Protein AF-A0A7R9MNT9-F1 (afdb_monomer_lite)

Secondary structure (DSSP, 8-state):
--TT---EEEEEEEEETTEEEEEEEE-S--SSTT--SEEEEEEEE-SSS-EEEEEEEEETTEEEP------------SS---SS-S----------

Structure (mmCIF, N/CA/C/O backbone):
data_AF-A0A7R9MNT9-F1
#
_entry.id   AF-A0A7R9MNT9-F1
#
loop_
_atom_site.group_PDB
_atom_site.id
_atom_site.type_symbol
_atom_site.label_atom_id
_atom_site.label_alt_id
_atom_site.label_comp_id
_atom_site.label_asym_id
_atom_site.label_entity_id
_atom_site.label_seq_id
_atom_site.pdbx_PDB_ins_code
_atom_site.Cartn_x
_atom_site.Cartn_y
_atom_site.Cartn_z
_atom_site.occupancy
_atom_site.B_iso_or_equiv
_atom_site.auth_seq_id
_atom_site.auth_comp_id
_atom_site.auth_asym_id
_atom_site.auth_atom_id
_atom_site.pdbx_PDB_model_num
ATOM 1 N N . MET A 1 1 ? -6.551 -14.520 14.728 1.00 53.25 1 MET A N 1
ATOM 2 C CA . MET A 1 1 ? -7.594 -13.643 14.153 1.00 53.25 1 MET A CA 1
ATOM 3 C C . MET A 1 1 ? -8.678 -14.541 13.582 1.00 53.25 1 MET A C 1
ATOM 5 O O . MET A 1 1 ? -8.301 -15.543 12.981 1.00 53.25 1 MET A O 1
ATOM 9 N N . PRO A 1 2 ? -9.976 -14.257 13.780 1.00 53.59 2 PRO A N 1
ATOM 10 C CA . PRO A 1 2 ? -11.022 -14.958 13.042 1.00 53.59 2 PRO A CA 1
ATOM 11 C C . PRO A 1 2 ? -10.754 -14.786 11.544 1.00 53.59 2 PRO A C 1
ATOM 13 O O . PRO A 1 2 ? -10.216 -13.757 11.136 1.00 53.59 2 PRO A O 1
ATOM 16 N N . THR A 1 3 ? -11.144 -15.754 10.723 1.00 61.28 3 THR A N 1
ATOM 17 C CA . THR A 1 3 ? -10.965 -15.742 9.258 1.00 61.28 3 THR A CA 1
ATOM 18 C C . THR A 1 3 ? -11.657 -14.571 8.547 1.00 61.28 3 THR A C 1
ATOM 20 O O . THR A 1 3 ? -11.503 -14.411 7.343 1.00 61.28 3 THR A O 1
ATOM 23 N N . VAL A 1 4 ? -12.395 -13.733 9.283 1.00 70.00 4 VAL A N 1
ATOM 24 C CA . VAL A 1 4 ? -13.214 -12.630 8.774 1.00 70.00 4 VAL A CA 1
ATOM 25 C C . VAL A 1 4 ? -12.920 -11.339 9.546 1.00 70.00 4 VAL A C 1
ATOM 27 O O . VAL A 1 4 ? -13.824 -10.699 10.072 1.00 70.00 4 VAL A O 1
ATOM 30 N N . TYR A 1 5 ? -11.647 -10.960 9.688 1.00 71.94 5 TYR A N 1
ATOM 31 C CA . TYR A 1 5 ? -11.316 -9.607 10.148 1.00 71.94 5 TYR A CA 1
ATOM 32 C C . TYR A 1 5 ? -11.386 -8.643 8.951 1.00 71.94 5 TYR A C 1
ATOM 34 O O . TYR A 1 5 ? -10.509 -8.700 8.091 1.00 71.94 5 TYR A O 1
ATOM 42 N N . PRO A 1 6 ? -12.395 -7.756 8.865 1.00 77.88 6 PRO A N 1
ATOM 43 C CA . PRO A 1 6 ? -12.692 -7.014 7.637 1.00 77.88 6 PRO A CA 1
ATOM 44 C C . PRO A 1 6 ? -11.706 -5.872 7.344 1.00 77.88 6 PRO A C 1
ATOM 46 O O . PRO A 1 6 ? -11.765 -5.290 6.267 1.00 77.88 6 PRO A O 1
ATOM 49 N N . GLY A 1 7 ? -10.809 -5.535 8.284 1.00 89.69 7 GLY A N 1
ATOM 50 C CA . GLY A 1 7 ? -9.698 -4.607 8.059 1.00 89.69 7 GLY A CA 1
ATOM 51 C C . GLY A 1 7 ? -10.106 -3.297 7.373 1.00 89.69 7 GLY A C 1
ATOM 52 O O . GLY A 1 7 ? -10.960 -2.559 7.877 1.00 89.69 7 GLY A O 1
ATOM 53 N N . TYR A 1 8 ? -9.466 -3.015 6.237 1.00 92.31 8 TYR A N 1
ATOM 54 C CA . TYR A 1 8 ? -9.818 -1.926 5.328 1.00 92.31 8 TYR A CA 1
ATOM 55 C C . TYR A 1 8 ? -10.413 -2.484 4.037 1.00 92.31 8 TYR A C 1
ATOM 57 O O . TYR A 1 8 ? -9.975 -3.518 3.542 1.00 92.31 8 TYR A O 1
ATOM 65 N N . LYS A 1 9 ? -11.354 -1.739 3.460 1.00 92.75 9 LYS A N 1
ATOM 66 C CA . LYS A 1 9 ? -11.977 -2.025 2.171 1.00 92.75 9 LYS A CA 1
ATOM 67 C C . LYS A 1 9 ? -11.540 -1.008 1.127 1.00 92.75 9 LYS A C 1
ATOM 69 O O . LYS A 1 9 ? -11.428 0.178 1.431 1.00 92.75 9 LYS A O 1
ATOM 74 N N . VAL A 1 10 ? -11.365 -1.448 -0.115 1.00 93.38 10 VAL A N 1
ATOM 75 C CA . VAL A 1 10 ? -11.123 -0.549 -1.248 1.00 93.38 10 VAL A CA 1
ATOM 76 C C . VAL A 1 10 ? -12.379 0.278 -1.544 1.00 93.38 10 VAL A C 1
ATOM 78 O O . VAL A 1 10 ? -13.464 -0.267 -1.747 1.00 93.38 10 VAL A O 1
ATOM 81 N N . LYS A 1 11 ? -12.232 1.604 -1.564 1.00 92.94 11 LYS A N 1
ATOM 82 C CA . LYS A 1 11 ? -13.277 2.587 -1.904 1.00 92.94 11 LYS A CA 1
ATOM 83 C C . LYS A 1 11 ? -13.131 3.181 -3.287 1.00 92.94 11 LYS A C 1
ATOM 85 O O . LYS A 1 11 ? -14.122 3.573 -3.890 1.00 92.94 11 LYS A O 1
ATOM 90 N N . GLY A 1 12 ? -11.900 3.290 -3.760 1.00 92.25 12 GLY A N 1
ATOM 91 C CA . GLY A 1 12 ? -11.598 3.893 -5.042 1.00 92.25 12 GLY A CA 1
ATOM 92 C C . GLY A 1 12 ? -10.244 3.429 -5.530 1.00 92.25 12 GLY A C 1
ATOM 93 O O . GLY A 1 12 ? -9.353 3.147 -4.730 1.00 92.25 12 GLY A O 1
ATOM 94 N N . ILE A 1 13 ? -10.122 3.346 -6.847 1.00 93.69 13 ILE A N 1
ATOM 95 C CA . ILE A 1 13 ? -8.893 2.980 -7.531 1.00 93.69 13 ILE A CA 1
ATOM 96 C C . ILE A 1 13 ? -8.682 4.005 -8.638 1.00 93.69 13 ILE A C 1
ATOM 98 O O . ILE A 1 13 ? -9.579 4.227 -9.450 1.00 93.69 13 ILE A O 1
ATOM 102 N N . ILE A 1 14 ? -7.507 4.621 -8.674 1.00 92.75 14 ILE A N 1
ATOM 103 C CA . ILE A 1 14 ? -7.097 5.552 -9.723 1.00 92.75 14 ILE A CA 1
ATOM 104 C C . ILE A 1 14 ? -5.815 4.992 -10.340 1.00 92.7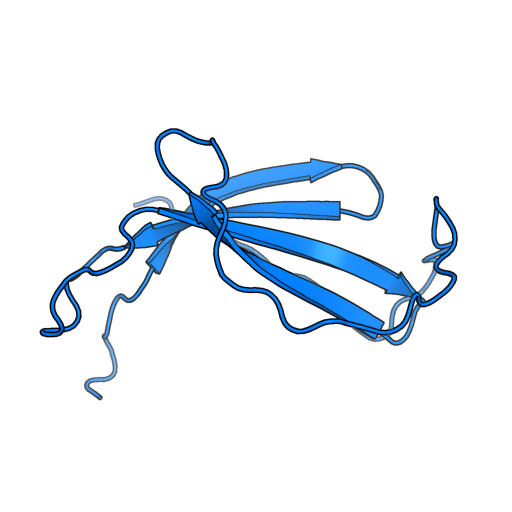5 14 ILE A C 1
ATOM 106 O O . ILE A 1 14 ? -4.833 4.757 -9.642 1.00 92.75 14 ILE A O 1
ATOM 110 N N . ARG A 1 15 ? -5.827 4.755 -11.652 1.00 88.88 15 ARG A N 1
ATOM 111 C CA . ARG A 1 15 ? -4.669 4.275 -12.423 1.00 88.88 15 ARG A CA 1
ATOM 112 C C . ARG A 1 15 ? -4.051 5.453 -13.175 1.00 88.88 15 ARG A C 1
ATOM 114 O O . ARG A 1 15 ? -4.756 6.101 -13.943 1.00 88.88 15 ARG A O 1
ATOM 121 N N . GLN A 1 16 ? -2.768 5.736 -12.955 1.00 83.00 16 GLN A N 1
ATOM 122 C CA . GLN A 1 16 ? -2.030 6.817 -13.616 1.00 83.00 16 GLN A CA 1
ATOM 123 C C . GLN A 1 16 ? -0.616 6.357 -13.974 1.00 83.00 16 GLN A C 1
ATOM 125 O O . GLN A 1 16 ? 0.259 6.328 -13.117 1.00 83.00 16 GLN A O 1
ATOM 130 N N . TYR A 1 17 ? -0.367 6.044 -15.247 1.00 81.12 17 TYR A N 1
ATOM 131 C CA . TYR A 1 17 ? 0.955 5.619 -15.732 1.00 81.12 17 TYR A CA 1
ATOM 132 C C . TYR A 1 17 ? 1.563 4.491 -14.871 1.00 81.12 17 TYR A C 1
ATOM 134 O O . TYR A 1 17 ? 0.976 3.416 -14.772 1.00 81.12 17 TYR A O 1
ATOM 142 N N . ALA A 1 18 ? 2.711 4.752 -14.235 1.00 82.19 18 ALA A N 1
ATOM 143 C CA . ALA A 1 18 ? 3.425 3.840 -13.344 1.00 82.19 18 ALA A CA 1
ATOM 144 C C . ALA A 1 18 ? 2.853 3.783 -11.909 1.00 82.19 18 ALA A C 1
ATOM 146 O O . ALA A 1 18 ? 3.408 3.102 -11.048 1.00 82.19 18 ALA A O 1
ATOM 147 N N . HIS A 1 19 ? 1.762 4.502 -11.639 1.00 87.12 19 HIS A N 1
ATOM 148 C CA . HI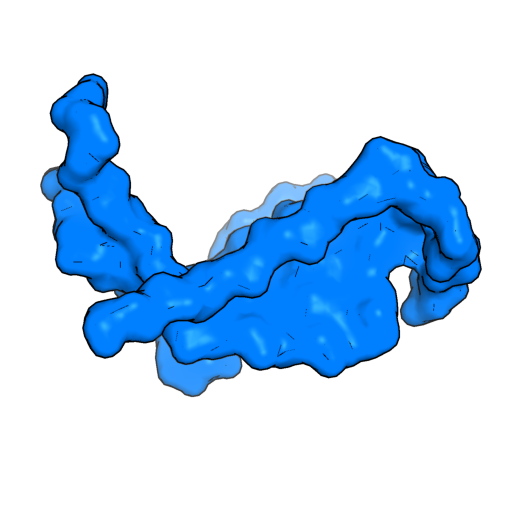S A 1 19 ? 1.149 4.632 -10.323 1.00 87.12 19 HIS A CA 1
ATOM 149 C C . HIS A 1 19 ? -0.260 4.032 -10.305 1.00 87.12 19 HIS A C 1
ATOM 151 O O . HIS A 1 19 ? -1.094 4.267 -11.186 1.00 87.12 19 HIS A O 1
ATOM 157 N N . LEU A 1 20 ? -0.552 3.296 -9.241 1.00 91.75 20 LEU A N 1
ATOM 158 C CA . LEU A 1 20 ? -1.896 2.892 -8.860 1.00 91.75 20 LEU A CA 1
ATOM 159 C C . LEU A 1 20 ? -2.187 3.468 -7.479 1.00 91.75 20 LEU A C 1
ATOM 161 O O . LEU A 1 20 ? -1.508 3.156 -6.507 1.00 91.75 20 LEU A O 1
ATOM 165 N N . ILE A 1 21 ? -3.217 4.294 -7.397 1.00 93.38 21 ILE A N 1
ATOM 166 C CA . ILE A 1 21 ? -3.685 4.885 -6.151 1.00 93.38 21 ILE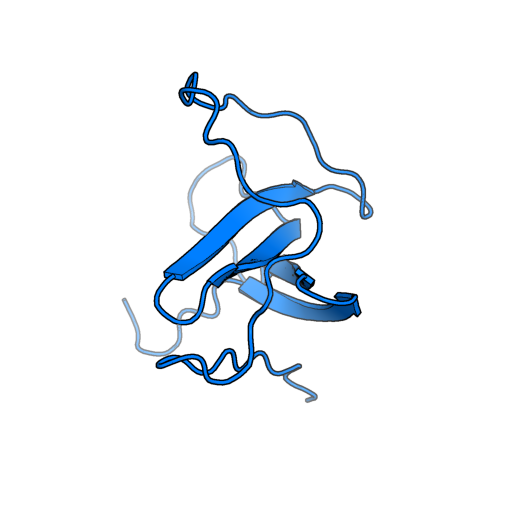 A CA 1
ATOM 167 C C . ILE A 1 21 ? -4.925 4.121 -5.706 1.00 93.38 21 ILE A C 1
ATOM 169 O O . ILE A 1 21 ? -5.884 3.976 -6.467 1.00 93.38 21 ILE A O 1
ATOM 173 N N . VAL A 1 22 ? -4.918 3.650 -4.466 1.00 94.94 22 VAL A N 1
ATOM 174 C CA . VAL A 1 22 ? -6.005 2.893 -3.852 1.00 94.94 22 VAL A CA 1
ATOM 175 C C . VAL A 1 22 ? -6.448 3.611 -2.582 1.00 94.94 22 VAL A C 1
ATOM 177 O O . VAL A 1 22 ? -5.689 3.756 -1.628 1.00 94.94 22 VAL A O 1
ATOM 180 N N . ASN A 1 23 ? -7.706 4.040 -2.557 1.00 94.25 23 ASN A N 1
ATOM 181 C CA . ASN A 1 23 ? -8.316 4.623 -1.368 1.00 94.25 23 ASN A CA 1
ATOM 182 C C . ASN A 1 23 ? -8.916 3.502 -0.522 1.00 94.25 23 ASN A C 1
ATOM 184 O O . ASN A 1 23 ? -9.779 2.759 -0.995 1.00 94.25 23 ASN A O 1
ATOM 188 N N . LEU A 1 24 ? -8.470 3.390 0.724 1.00 94.50 24 LEU A N 1
ATOM 189 C CA . LEU A 1 24 ? -8.855 2.347 1.666 1.00 94.50 24 LEU A CA 1
ATOM 190 C C . LEU A 1 24 ? -9.691 2.948 2.803 1.00 94.50 24 LEU A C 1
ATOM 192 O O . LEU A 1 24 ? -9.291 3.942 3.401 1.00 94.50 24 LEU A O 1
ATOM 196 N N . GLU A 1 25 ? -10.826 2.337 3.141 1.00 93.88 25 GLU A N 1
ATOM 197 C CA . GLU A 1 25 ? -11.671 2.741 4.273 1.00 93.88 25 GLU A CA 1
ATOM 198 C C . GLU A 1 25 ? -11.768 1.627 5.309 1.00 93.88 25 GLU A C 1
ATOM 200 O O . GLU A 1 25 ? -12.120 0.482 5.005 1.00 93.88 25 GLU A O 1
ATOM 205 N N . ARG A 1 26 ? -11.511 1.982 6.563 1.00 92.94 26 ARG A N 1
ATOM 206 C CA . ARG A 1 26 ? -11.602 1.072 7.694 1.00 92.94 26 ARG A CA 1
ATOM 207 C C . ARG A 1 26 ? -13.039 0.595 7.907 1.00 92.94 26 ARG A C 1
ATOM 209 O O . ARG A 1 26 ? -13.934 1.407 8.104 1.00 92.94 26 ARG A O 1
ATOM 216 N N . GLN A 1 27 ? -13.249 -0.720 7.931 1.00 92.50 27 GLN A N 1
ATOM 217 C CA . GLN A 1 27 ? -14.587 -1.305 8.100 1.00 92.50 27 GLN A CA 1
ATOM 218 C C . GLN A 1 27 ? -14.950 -1.566 9.562 1.00 92.50 27 GLN A C 1
ATOM 220 O O . GLN A 1 27 ? -16.108 -1.464 9.957 1.00 92.50 27 GLN A O 1
ATOM 225 N N . THR A 1 28 ? -13.970 -1.931 10.386 1.00 89.56 28 THR A N 1
ATOM 226 C CA . THR A 1 28 ? -14.195 -2.240 11.804 1.00 89.56 28 THR A CA 1
ATOM 227 C C . THR A 1 28 ? -13.041 -1.703 12.642 1.00 89.56 28 THR A C 1
ATOM 229 O O . THR A 1 28 ? -11.888 -1.934 12.258 1.00 89.56 28 THR A O 1
ATOM 232 N N . PRO A 1 29 ? -13.317 -1.003 13.762 1.00 89.19 29 PRO A N 1
ATOM 233 C CA . PRO A 1 29 ? -12.284 -0.540 14.683 1.00 89.19 29 PRO A CA 1
ATOM 234 C C . PRO A 1 29 ? -11.395 -1.679 15.200 1.00 89.19 29 PRO A C 1
ATOM 236 O O . PRO A 1 29 ? -11.834 -2.819 15.314 1.00 89.19 29 PRO A O 1
ATOM 239 N N . SER A 1 30 ? -10.132 -1.382 15.504 1.00 88.62 30 SER A N 1
ATOM 240 C CA . SER A 1 30 ? -9.118 -2.382 15.893 1.00 88.62 30 SER A CA 1
ATOM 241 C C . SER A 1 30 ? -9.199 -2.736 17.371 1.00 88.62 30 SER A C 1
ATOM 243 O O . SER A 1 30 ? -8.598 -3.717 17.797 1.00 88.62 30 SER A O 1
ATOM 245 N N . GLY A 1 31 ? -9.891 -1.907 18.154 1.00 88.44 31 GLY A N 1
ATOM 246 C CA . GLY A 1 31 ? -9.791 -1.896 19.610 1.00 88.44 31 GLY A CA 1
ATOM 247 C C . GLY A 1 31 ? -8.645 -1.026 20.138 1.00 88.44 31 GLY A C 1
ATOM 248 O O . GLY A 1 31 ? -8.577 -0.816 21.346 1.00 88.44 31 GLY A O 1
ATOM 249 N N . PHE A 1 32 ? -7.788 -0.467 19.273 1.00 90.12 32 PHE A N 1
ATOM 250 C CA . PHE A 1 32 ? -6.811 0.554 19.655 1.00 90.12 32 PHE A CA 1
ATOM 251 C C . PHE A 1 32 ? -7.387 1.970 19.489 1.00 90.12 32 PHE A C 1
ATOM 253 O O . PHE A 1 32 ? -8.199 2.212 18.589 1.00 90.12 32 PHE A O 1
ATOM 260 N N . PRO A 1 33 ? -6.983 2.929 20.344 1.00 92.50 33 PRO A N 1
ATOM 261 C CA . PRO A 1 33 ? -7.369 4.322 20.170 1.00 92.50 33 PRO A CA 1
ATOM 262 C C . PRO A 1 33 ? -6.752 4.900 18.890 1.00 92.50 33 PRO A C 1
ATOM 264 O O . PRO A 1 33 ? -5.647 4.531 18.497 1.00 92.50 33 PRO A O 1
ATOM 267 N N . ASN A 1 34 ? -7.441 5.874 18.291 1.00 91.25 34 ASN A N 1
ATOM 268 C CA . ASN A 1 34 ? -6.960 6.654 17.142 1.00 91.25 34 ASN A CA 1
ATOM 269 C C . ASN A 1 34 ? -6.713 5.837 15.862 1.00 91.25 34 ASN A C 1
ATOM 271 O O . ASN A 1 34 ? -5.733 6.059 15.150 1.00 91.25 34 ASN A O 1
ATOM 275 N N . ASP A 1 35 ? -7.625 4.916 15.546 1.00 91.62 35 ASP A N 1
ATOM 276 C CA . ASP A 1 35 ? -7.654 4.267 14.237 1.00 91.62 35 ASP A CA 1
ATOM 277 C C . ASP A 1 35 ? -7.723 5.299 13.099 1.00 91.62 35 ASP A C 1
ATOM 279 O O . ASP A 1 35 ? -8.559 6.209 13.103 1.00 91.62 35 ASP A O 1
ATOM 283 N N . ILE A 1 36 ? -6.890 5.100 12.079 1.00 93.88 36 ILE A N 1
ATOM 284 C CA . ILE A 1 36 ? -6.969 5.850 10.826 1.00 93.88 36 ILE A CA 1
ATOM 285 C C . ILE A 1 36 ? -8.178 5.322 10.049 1.00 93.88 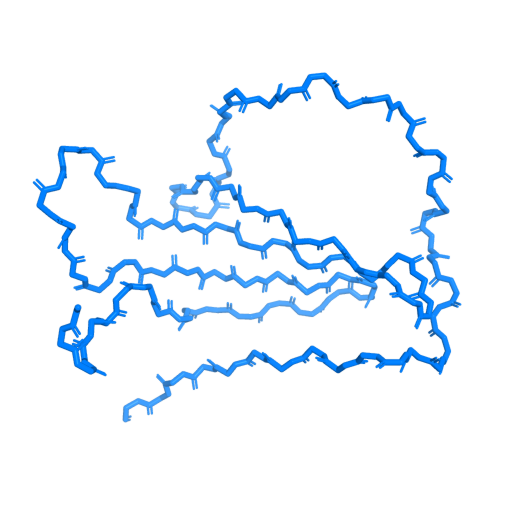36 ILE A C 1
ATOM 287 O O . ILE A 1 36 ? -8.272 4.132 9.751 1.00 93.88 36 ILE A O 1
ATOM 291 N N . LYS A 1 37 ? -9.141 6.194 9.746 1.00 93.50 37 LYS A N 1
ATOM 292 C CA . LYS A 1 37 ? -10.372 5.787 9.048 1.00 93.50 37 LYS A CA 1
ATOM 293 C C . LYS A 1 37 ? -10.161 5.617 7.551 1.00 93.50 37 LYS A C 1
ATOM 295 O O . LYS A 1 37 ? -10.705 4.675 6.978 1.00 93.50 37 LYS A O 1
ATOM 300 N N . SER A 1 38 ? -9.366 6.495 6.950 1.00 95.25 38 SER A N 1
ATOM 301 C CA . SER A 1 38 ? -9.089 6.482 5.520 1.00 95.25 38 SER A CA 1
ATOM 302 C C . SER A 1 38 ? -7.585 6.445 5.280 1.00 95.25 38 SER A C 1
ATOM 304 O O . SER A 1 38 ? -6.825 7.217 5.856 1.00 95.25 38 SER A O 1
ATOM 306 N N . VAL A 1 39 ? -7.149 5.510 4.447 1.00 95.81 39 VAL A N 1
ATOM 307 C CA . VAL A 1 39 ? -5.742 5.317 4.099 1.00 95.81 39 VAL A CA 1
ATOM 308 C C . VAL A 1 39 ? -5.593 5.505 2.599 1.00 95.81 39 VAL A C 1
ATOM 310 O O . VAL A 1 39 ? -6.372 4.974 1.809 1.00 95.81 39 VAL A O 1
ATOM 313 N N . TYR A 1 40 ? -4.585 6.274 2.223 1.00 95.88 40 TYR A N 1
ATOM 314 C CA . TYR A 1 40 ? -4.143 6.432 0.851 1.00 95.88 40 TYR A CA 1
ATOM 315 C C . TYR A 1 40 ? -3.017 5.432 0.602 1.00 95.88 40 TYR A C 1
ATOM 317 O O . TYR A 1 40 ? -1.989 5.483 1.275 1.00 95.88 40 TYR A O 1
ATOM 325 N N . LEU A 1 41 ? -3.220 4.499 -0.322 1.00 95.62 41 LEU A N 1
ATOM 326 C CA . LEU A 1 41 ? -2.185 3.580 -0.776 1.00 95.62 41 LEU A CA 1
ATOM 327 C C . LEU A 1 41 ? -1.729 4.008 -2.168 1.00 95.62 41 LEU A C 1
ATOM 329 O O . LEU A 1 41 ? -2.498 3.944 -3.121 1.00 95.62 41 LEU A O 1
ATOM 333 N N . GLU A 1 42 ? -0.468 4.397 -2.286 1.00 93.81 42 GLU A N 1
ATOM 334 C CA . GLU A 1 42 ? 0.202 4.538 -3.571 1.00 93.81 42 GLU A CA 1
ATOM 335 C C . GLU A 1 42 ? 1.038 3.296 -3.858 1.00 93.81 42 GLU A C 1
ATOM 337 O O . GLU A 1 42 ? 1.899 2.903 -3.070 1.00 93.81 42 GLU A O 1
ATOM 342 N N . ILE A 1 43 ? 0.797 2.698 -5.016 1.00 93.81 43 ILE A N 1
ATOM 343 C CA . ILE A 1 43 ? 1.610 1.631 -5.578 1.00 93.81 43 ILE A CA 1
ATOM 344 C C . ILE A 1 43 ? 2.376 2.219 -6.758 1.00 93.81 43 ILE A C 1
ATOM 346 O O . ILE A 1 43 ? 1.769 2.580 -7.764 1.00 93.81 43 ILE A O 1
ATOM 350 N N . THR A 1 44 ? 3.695 2.317 -6.635 1.00 91.00 44 T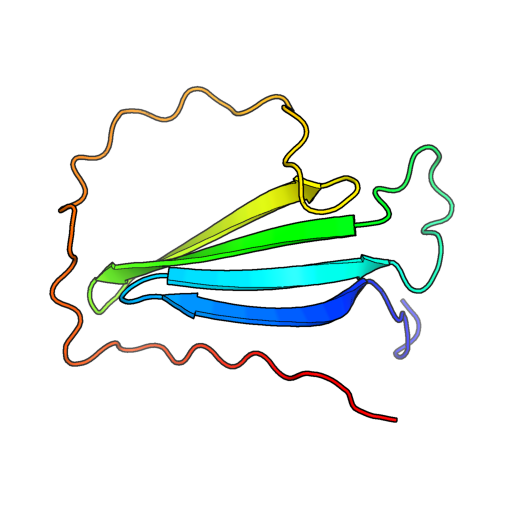HR A N 1
ATOM 351 C CA . THR A 1 44 ? 4.584 2.793 -7.700 1.00 91.00 44 THR A CA 1
ATOM 352 C C . THR A 1 44 ? 5.341 1.610 -8.285 1.00 91.00 44 THR A C 1
ATOM 354 O O . THR A 1 44 ? 6.059 0.913 -7.569 1.00 91.00 44 THR A O 1
ATOM 357 N N . LEU A 1 45 ? 5.193 1.389 -9.583 1.00 90.00 45 LEU A N 1
ATOM 358 C CA . LEU A 1 45 ? 5.965 0.415 -10.349 1.00 90.00 45 LEU A CA 1
ATOM 359 C C . LEU A 1 45 ? 7.370 1.001 -10.539 1.00 90.00 45 LEU A C 1
ATOM 361 O O . LEU A 1 45 ? 7.479 2.044 -11.168 1.00 90.00 45 LEU A O 1
ATOM 365 N N . LEU A 1 46 ? 8.419 0.409 -9.959 1.00 87.81 46 LEU A N 1
ATOM 366 C CA . LEU A 1 46 ? 9.775 0.987 -10.005 1.00 87.81 46 LEU A CA 1
ATOM 367 C C . LEU A 1 46 ? 10.600 0.426 -11.164 1.00 87.81 46 LEU A C 1
ATOM 369 O O . LEU A 1 46 ? 11.307 1.164 -11.842 1.00 87.81 46 LEU A O 1
ATOM 373 N N . ASP A 1 47 ? 10.508 -0.880 -11.388 1.00 88.19 47 ASP A N 1
ATOM 374 C CA . ASP A 1 47 ? 11.109 -1.594 -12.512 1.00 88.19 47 ASP A CA 1
ATOM 375 C C . ASP A 1 47 ? 10.374 -2.934 -12.717 1.00 88.19 47 ASP A C 1
ATOM 377 O O . ASP A 1 47 ? 9.310 -3.175 -12.138 1.00 88.19 47 ASP A O 1
ATOM 381 N N . ASN A 1 48 ? 10.922 -3.816 -13.556 1.00 90.81 48 ASN A N 1
ATOM 382 C CA . ASN A 1 48 ? 10.338 -5.132 -13.817 1.00 90.81 48 ASN A CA 1
ATOM 383 C C . ASN A 1 48 ? 10.423 -6.097 -12.615 1.00 90.81 48 ASN A C 1
ATOM 385 O O . ASN A 1 48 ? 9.808 -7.156 -12.649 1.00 90.81 48 ASN A O 1
ATOM 389 N N . LEU A 1 49 ? 11.189 -5.780 -11.571 1.00 91.88 49 LEU A N 1
ATOM 390 C CA . LEU A 1 49 ? 11.458 -6.657 -10.426 1.00 91.88 49 LEU A CA 1
ATOM 391 C C . LEU A 1 49 ? 10.895 -6.114 -9.112 1.00 91.88 49 LEU A C 1
ATOM 393 O O . LEU A 1 49 ? 10.692 -6.875 -8.166 1.00 91.88 49 LEU A O 1
ATOM 397 N N . SER A 1 50 ? 10.650 -4.811 -9.041 1.00 89.69 50 SER A N 1
ATOM 398 C CA . SER A 1 50 ? 10.316 -4.115 -7.815 1.00 89.69 50 SER A CA 1
ATOM 399 C C . SER A 1 50 ? 9.179 -3.115 -8.000 1.00 89.69 50 SER A C 1
ATOM 401 O O . SER A 1 50 ? 9.003 -2.459 -9.030 1.00 89.69 50 SER A O 1
ATOM 403 N N . LEU A 1 51 ? 8.398 -2.999 -6.933 1.00 92.12 51 LEU A N 1
ATOM 404 C CA . LEU A 1 51 ? 7.369 -1.992 -6.757 1.00 92.12 51 LEU A CA 1
ATOM 405 C C . LEU A 1 51 ? 7.474 -1.425 -5.344 1.00 92.12 51 LEU A C 1
ATOM 407 O O . LEU A 1 51 ? 7.985 -2.076 -4.428 1.00 92.12 51 LEU A O 1
ATOM 411 N N . ARG A 1 52 ? 6.963 -0.215 -5.158 1.00 90.69 52 ARG A N 1
ATOM 412 C CA . ARG A 1 52 ? 6.849 0.439 -3.859 1.00 90.69 52 ARG A CA 1
ATOM 413 C C . ARG A 1 52 ? 5.388 0.519 -3.465 1.00 90.69 52 ARG A C 1
ATOM 415 O O . ARG A 1 52 ? 4.574 1.004 -4.240 1.00 90.69 52 ARG A O 1
ATOM 422 N N . LEU A 1 53 ? 5.087 0.113 -2.236 1.00 94.62 53 LEU A N 1
ATOM 423 C CA . LEU A 1 53 ? 3.814 0.394 -1.582 1.00 94.62 53 LEU A CA 1
ATOM 424 C C . LEU A 1 53 ? 4.047 1.478 -0.536 1.00 94.62 53 LEU A C 1
ATOM 426 O O . LEU A 1 53 ? 4.846 1.288 0.382 1.00 94.62 53 LEU A O 1
ATOM 430 N N . TRP A 1 54 ? 3.360 2.605 -0.668 1.00 93.94 54 TRP A N 1
ATOM 431 C CA . TRP A 1 54 ? 3.384 3.685 0.309 1.00 93.94 54 TRP A CA 1
ATOM 432 C C . TRP A 1 54 ? 1.984 3.897 0.873 1.00 93.94 54 TRP A C 1
ATOM 434 O O . TRP A 1 54 ? 1.039 4.184 0.142 1.00 93.94 54 TRP A O 1
ATOM 444 N N . PHE A 1 55 ? 1.857 3.719 2.186 1.00 95.88 55 PHE A N 1
ATOM 445 C CA . PHE A 1 55 ? 0.609 3.894 2.917 1.00 95.88 55 PHE A CA 1
ATOM 446 C C . PHE A 1 55 ? 0.673 5.210 3.679 1.00 95.88 55 PHE A C 1
ATOM 448 O O . PHE A 1 55 ? 1.551 5.402 4.521 1.00 95.88 55 PHE A O 1
ATOM 455 N N . ALA A 1 56 ? -0.287 6.083 3.420 1.00 96.06 56 ALA A N 1
ATOM 456 C CA . ALA A 1 56 ? -0.406 7.371 4.069 1.00 96.06 56 ALA A CA 1
ATOM 457 C C . ALA A 1 56 ? -1.764 7.512 4.757 1.00 96.06 56 ALA A C 1
ATOM 459 O O . ALA A 1 56 ? -2.790 6.996 4.310 1.00 96.06 56 ALA A O 1
ATOM 460 N N . ASP A 1 57 ? -1.760 8.235 5.869 1.00 96.19 57 ASP A N 1
ATOM 461 C CA . ASP A 1 57 ? -2.979 8.672 6.535 1.00 96.19 57 ASP A CA 1
ATOM 462 C C . ASP A 1 57 ? -3.677 9.698 5.648 1.00 96.19 57 ASP A C 1
ATOM 464 O O . ASP A 1 57 ? -3.045 10.649 5.183 1.00 96.19 57 ASP A O 1
ATOM 468 N N . SER A 1 58 ? -4.964 9.491 5.386 1.00 93.75 58 SER A N 1
ATOM 469 C CA . SER A 1 58 ? -5.752 10.421 4.599 1.00 93.75 58 SER A CA 1
ATOM 470 C C . SER A 1 58 ? -7.031 10.802 5.323 1.00 93.75 58 SER A C 1
ATOM 472 O O . SER A 1 58 ? -7.730 9.967 5.886 1.00 93.75 58 SER A O 1
ATOM 474 N N . THR A 1 59 ? -7.386 12.079 5.239 1.00 88.88 59 THR A N 1
ATOM 475 C CA . THR A 1 59 ? -8.712 12.567 5.616 1.00 88.88 59 THR A CA 1
ATOM 476 C C . THR A 1 59 ? -9.270 13.349 4.439 1.00 88.88 59 THR A C 1
ATOM 478 O O . THR A 1 59 ? -8.611 14.251 3.931 1.00 88.88 59 THR A O 1
ATOM 481 N N . ASN A 1 60 ? -10.485 13.016 3.994 1.00 80.25 60 ASN A N 1
ATOM 482 C CA . ASN A 1 60 ? -11.155 13.687 2.870 1.00 80.25 60 ASN A CA 1
ATOM 483 C C . ASN A 1 60 ? -10.310 13.752 1.579 1.00 80.25 60 ASN A C 1
ATOM 485 O O . ASN A 1 60 ? -10.315 14.769 0.894 1.00 80.25 60 ASN A O 1
ATOM 489 N N . ASN A 1 61 ? -9.589 12.676 1.248 1.00 74.06 61 ASN A N 1
ATOM 490 C CA . ASN A 1 61 ? -8.673 12.591 0.097 1.00 74.06 61 ASN A CA 1
ATOM 491 C C . ASN A 1 61 ? -7.459 13.540 0.158 1.00 74.06 61 ASN A C 1
ATOM 493 O O . ASN A 1 61 ? -6.770 13.718 -0.843 1.00 74.06 61 ASN A O 1
ATOM 497 N N . THR A 1 62 ? -7.157 14.108 1.327 1.00 87.31 62 THR A N 1
ATOM 498 C CA . THR A 1 62 ? -5.923 14.859 1.589 1.00 87.31 62 THR A CA 1
ATOM 499 C C . THR A 1 62 ? -4.998 14.004 2.444 1.00 87.31 62 THR A C 1
ATOM 501 O O . THR A 1 62 ? -5.455 13.384 3.405 1.00 87.31 62 THR A O 1
ATOM 504 N N . ILE A 1 63 ? -3.711 13.939 2.097 1.00 92.19 63 ILE A N 1
ATOM 505 C CA . ILE A 1 63 ? -2.704 13.208 2.875 1.00 92.19 63 ILE A CA 1
ATOM 506 C C . ILE A 1 63 ? -2.333 14.019 4.121 1.00 92.19 63 ILE A C 1
ATOM 508 O O . ILE A 1 63 ? -1.903 15.170 4.025 1.00 92.19 63 ILE A O 1
ATOM 512 N N . ASN A 1 64 ? -2.469 13.403 5.292 1.00 93.69 64 ASN A N 1
ATOM 513 C CA . ASN A 1 64 ? -2.018 13.959 6.559 1.00 93.69 64 ASN A CA 1
ATOM 514 C C . ASN A 1 64 ? -0.558 13.565 6.790 1.00 93.69 64 ASN A C 1
ATOM 516 O O . ASN A 1 64 ? -0.211 12.382 6.792 1.00 93.69 64 ASN A O 1
ATOM 520 N N . LYS A 1 65 ? 0.309 14.554 7.028 1.00 93.38 65 LYS A N 1
ATOM 521 C CA . LYS A 1 65 ? 1.735 14.304 7.259 1.00 93.38 65 LYS A CA 1
ATOM 522 C C . LYS A 1 65 ? 1.937 13.479 8.532 1.00 93.38 65 LYS A C 1
ATOM 524 O O . LYS A 1 65 ? 1.563 13.908 9.623 1.00 93.38 65 LYS A O 1
ATOM 529 N N . ARG A 1 66 ? 2.592 12.326 8.397 1.00 94.00 66 ARG A N 1
ATOM 530 C CA . ARG A 1 66 ? 3.088 11.515 9.517 1.00 94.00 66 ARG A CA 1
ATOM 531 C C . ARG A 1 66 ? 4.610 11.496 9.504 1.00 94.00 66 ARG A C 1
ATOM 533 O O . ARG A 1 66 ? 5.241 12.028 8.595 1.00 94.00 66 ARG A O 1
ATOM 540 N N . TYR A 1 67 ? 5.201 10.953 10.562 1.00 95.31 67 TYR A N 1
ATOM 541 C CA . TYR A 1 67 ? 6.638 10.731 10.574 1.00 95.31 67 TYR A CA 1
ATOM 542 C C . TYR A 1 67 ? 7.009 9.741 9.467 1.00 95.31 67 TYR A C 1
ATOM 544 O O . TYR A 1 67 ? 6.451 8.647 9.404 1.00 95.31 67 TYR A O 1
ATOM 552 N N . GLU A 1 68 ? 7.975 10.130 8.646 1.00 90.94 68 GLU A N 1
ATOM 553 C CA . GLU A 1 68 ? 8.621 9.272 7.665 1.00 90.94 68 GLU A CA 1
ATOM 554 C C . GLU A 1 68 ? 10.106 9.198 8.027 1.00 90.94 68 GLU A C 1
ATOM 556 O O . GLU A 1 68 ? 10.711 10.239 8.318 1.00 90.94 68 GLU A O 1
ATOM 561 N N . PRO A 1 69 ? 10.703 7.995 8.064 1.00 89.94 69 PRO A N 1
ATOM 562 C CA . PRO A 1 69 ? 12.132 7.881 8.293 1.00 89.94 69 PRO A CA 1
ATOM 563 C C . PRO A 1 69 ? 12.883 8.608 7.169 1.00 89.94 69 PRO A C 1
ATOM 565 O O . PRO A 1 69 ? 12.422 8.602 6.028 1.00 89.94 69 PRO A O 1
ATOM 568 N N . PRO A 1 70 ? 14.043 9.221 7.449 1.00 88.44 70 PRO A N 1
ATOM 569 C CA . PRO A 1 70 ? 14.872 9.782 6.394 1.00 88.44 70 PRO A CA 1
ATOM 570 C C . PRO A 1 70 ? 15.359 8.638 5.499 1.00 88.44 70 PRO A C 1
ATOM 572 O O . PRO A 1 70 ? 16.196 7.831 5.902 1.00 88.44 70 PRO A O 1
ATOM 575 N N . ILE A 1 71 ? 14.807 8.549 4.292 1.00 78.56 71 ILE A N 1
ATOM 576 C CA . ILE A 1 71 ? 15.239 7.582 3.284 1.00 78.56 71 ILE A CA 1
ATOM 577 C C . ILE A 1 71 ? 16.328 8.261 2.444 1.00 78.56 71 ILE A C 1
ATOM 579 O O . ILE A 1 71 ? 16.137 9.408 2.027 1.00 78.56 71 ILE A O 1
ATOM 583 N N . PRO A 1 72 ? 17.475 7.604 2.193 1.00 77.69 72 PRO A N 1
ATOM 584 C CA . PRO A 1 72 ? 18.447 8.122 1.239 1.00 77.69 72 PRO A CA 1
ATOM 585 C C . PRO A 1 72 ? 17.774 8.328 -0.122 1.00 77.69 72 PRO A C 1
ATOM 587 O O . PRO A 1 72 ? 16.949 7.517 -0.540 1.00 77.69 72 PRO A O 1
ATOM 590 N N . GLN A 1 73 ? 18.107 9.422 -0.810 1.00 69.50 73 GLN A N 1
ATOM 591 C CA . GLN A 1 73 ? 17.545 9.702 -2.129 1.00 69.50 73 GLN A CA 1
ATOM 592 C C . GLN A 1 73 ? 17.968 8.598 -3.102 1.00 69.50 73 GLN A C 1
ATOM 594 O O . GLN A 1 73 ? 19.133 8.497 -3.483 1.00 69.50 73 GLN A O 1
ATOM 599 N N . ILE A 1 74 ? 17.015 7.748 -3.476 1.00 66.50 74 ILE A N 1
ATOM 600 C CA . ILE A 1 74 ? 17.182 6.788 -4.561 1.00 66.50 74 ILE A CA 1
ATOM 601 C C . ILE A 1 74 ? 16.851 7.550 -5.842 1.00 66.50 74 ILE A C 1
ATOM 603 O O . ILE A 1 74 ? 15.740 8.061 -5.979 1.00 66.50 74 ILE A O 1
ATOM 607 N N . ASN A 1 75 ? 17.810 7.641 -6.766 1.00 66.44 75 ASN A N 1
ATOM 608 C CA . ASN A 1 75 ? 17.576 8.190 -8.100 1.00 66.44 75 ASN A CA 1
ATOM 609 C C . ASN A 1 75 ? 16.682 7.219 -8.878 1.00 66.44 75 ASN A C 1
ATOM 611 O O . ASN A 1 75 ? 17.171 6.329 -9.572 1.00 66.44 75 ASN A O 1
ATOM 615 N N . LEU A 1 76 ? 15.372 7.359 -8.709 1.00 64.38 76 LEU A N 1
ATOM 616 C CA . LEU A 1 76 ? 14.386 6.664 -9.520 1.00 64.38 76 LEU A CA 1
ATOM 617 C C . LEU A 1 76 ? 14.110 7.505 -10.774 1.00 64.38 76 LEU A C 1
ATOM 619 O O . LEU A 1 76 ? 14.007 8.727 -10.663 1.00 64.38 76 LEU A O 1
ATOM 623 N N . PRO A 1 77 ? 14.012 6.891 -11.961 1.00 64.38 77 PRO A N 1
ATOM 624 C CA . PRO A 1 77 ? 13.585 7.605 -13.157 1.00 64.38 77 PRO A CA 1
ATOM 625 C C . PRO A 1 77 ? 12.136 8.091 -12.999 1.00 64.38 77 PRO A C 1
ATOM 627 O O . PRO A 1 77 ? 11.294 7.351 -12.493 1.00 64.38 77 PRO A O 1
ATOM 630 N N . ASP A 1 78 ? 11.835 9.299 -13.489 1.00 63.41 78 ASP A N 1
ATOM 631 C CA . ASP A 1 78 ? 10.482 9.891 -13.446 1.00 63.41 78 ASP A CA 1
ATOM 632 C C . ASP A 1 78 ? 9.432 9.027 -14.168 1.00 63.41 78 ASP A C 1
ATOM 634 O O . ASP A 1 78 ? 8.245 9.068 -13.850 1.00 63.41 78 ASP A O 1
ATOM 638 N N . PHE A 1 79 ? 9.881 8.217 -15.132 1.00 62.75 79 PHE A N 1
ATOM 639 C CA . PHE A 1 79 ? 9.066 7.253 -15.863 1.00 62.75 79 PHE A CA 1
ATOM 640 C C . PHE A 1 79 ? 9.823 5.927 -15.960 1.00 62.75 79 PHE A C 1
ATOM 642 O O . PHE A 1 79 ? 10.643 5.748 -16.867 1.00 62.75 79 PHE A O 1
ATOM 649 N N . PRO A 1 80 ? 9.600 4.995 -15.024 1.00 67.12 80 PRO A N 1
ATOM 650 C CA . PRO A 1 80 ? 10.240 3.699 -15.092 1.00 67.12 80 PRO A CA 1
ATOM 651 C C . PRO A 1 80 ? 9.712 2.937 -16.304 1.00 67.12 80 PRO A C 1
ATOM 653 O O . PRO A 1 80 ? 8.506 2.814 -16.528 1.00 67.12 80 PRO A O 1
ATOM 656 N N . ALA A 1 81 ? 10.642 2.453 -17.119 1.00 67.62 81 ALA A N 1
ATOM 657 C CA . ALA A 1 81 ? 10.342 1.711 -18.328 1.00 67.62 81 ALA A CA 1
ATOM 658 C C . ALA A 1 81 ? 9.976 0.263 -17.951 1.00 67.62 81 ALA A C 1
ATOM 660 O O . ALA A 1 81 ? 10.799 -0.648 -18.027 1.00 67.62 81 ALA A O 1
ATOM 661 N N . VAL A 1 82 ? 8.751 0.081 -17.455 1.00 79.00 82 VAL A N 1
ATOM 662 C CA . VAL A 1 82 ? 8.204 -1.215 -17.040 1.00 79.00 82 VAL A CA 1
ATOM 663 C C . VAL A 1 82 ? 7.502 -1.844 -18.237 1.00 79.00 82 VAL A C 1
ATOM 665 O O . VAL A 1 82 ? 6.441 -1.382 -18.651 1.00 79.00 82 VAL A O 1
ATOM 668 N N . TYR A 1 83 ? 8.113 -2.877 -18.811 1.00 82.56 83 TYR A N 1
ATOM 669 C CA . TYR A 1 83 ? 7.597 -3.544 -20.014 1.00 82.56 83 TYR A CA 1
ATOM 670 C C . TYR A 1 83 ? 7.172 -4.988 -19.754 1.00 82.56 83 TYR A C 1
ATOM 672 O O . TYR A 1 83 ? 6.224 -5.454 -20.377 1.00 82.56 83 TYR A O 1
ATOM 680 N N . ASP A 1 84 ? 7.862 -5.679 -18.843 1.00 88.50 84 ASP A N 1
ATOM 681 C CA . ASP A 1 84 ? 7.630 -7.094 -18.544 1.00 88.50 84 ASP A CA 1
ATOM 682 C C . ASP A 1 84 ? 7.924 -7.373 -17.059 1.00 88.50 84 ASP A C 1
ATOM 684 O O . ASP A 1 84 ? 8.990 -7.892 -16.709 1.00 88.50 84 ASP A O 1
ATOM 688 N N . PRO A 1 85 ? 7.051 -6.905 -16.148 1.00 90.12 85 PRO A N 1
ATOM 689 C CA . PRO A 1 85 ? 7.256 -7.090 -14.724 1.00 90.12 85 PRO A CA 1
ATOM 690 C C . PRO A 1 85 ? 7.011 -8.542 -14.303 1.00 90.12 85 PRO A C 1
ATOM 692 O O . PRO A 1 85 ? 6.031 -9.169 -14.696 1.00 90.12 85 PRO A O 1
ATOM 695 N N . VAL A 1 86 ? 7.846 -9.052 -13.396 1.00 94.12 86 VAL A N 1
ATOM 696 C CA . VAL A 1 86 ? 7.699 -10.395 -12.795 1.00 94.12 86 VAL A CA 1
ATOM 697 C C . VAL A 1 86 ? 6.583 -10.469 -11.747 1.00 94.12 86 VAL A C 1
ATOM 699 O O . VAL A 1 86 ? 6.413 -11.483 -11.071 1.00 94.12 86 VAL A O 1
ATOM 702 N N . TYR A 1 87 ? 5.842 -9.380 -11.572 1.00 91.25 87 TYR A N 1
ATOM 703 C CA . TYR A 1 87 ? 4.778 -9.233 -10.596 1.00 91.25 87 TYR A CA 1
ATOM 704 C C . TYR A 1 87 ? 3.499 -8.738 -11.274 1.00 91.25 87 TYR A C 1
ATOM 706 O O . TYR A 1 87 ? 3.523 -8.073 -12.309 1.00 91.25 87 TYR A O 1
ATOM 714 N N . ILE A 1 88 ? 2.365 -9.021 -10.637 1.00 90.69 88 ILE A N 1
ATOM 715 C CA . ILE A 1 88 ? 1.048 -8.532 -11.047 1.00 90.69 88 ILE A CA 1
ATOM 716 C C . ILE A 1 88 ? 0.446 -7.782 -9.863 1.00 90.69 88 ILE A C 1
ATOM 718 O O . ILE A 1 88 ? 0.439 -8.285 -8.740 1.00 90.69 88 ILE A O 1
ATOM 722 N N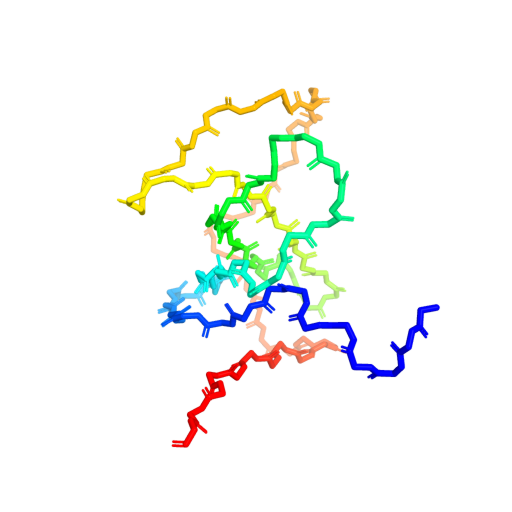 . VAL A 1 89 ? -0.066 -6.578 -10.118 1.00 90.00 89 VAL A N 1
ATOM 723 C CA . VAL A 1 89 ? -0.806 -5.797 -9.124 1.00 90.00 89 VAL A CA 1
ATOM 724 C C . VAL A 1 89 ? -2.295 -5.939 -9.405 1.00 90.00 89 VAL A C 1
ATOM 726 O O . VAL A 1 89 ? -2.810 -5.368 -10.370 1.00 90.00 89 VAL A O 1
ATOM 729 N N . ASP A 1 90 ? -2.981 -6.677 -8.536 1.00 89.88 90 ASP A N 1
ATOM 730 C CA . ASP A 1 90 ? -4.436 -6.781 -8.537 1.00 89.88 90 ASP A CA 1
ATOM 731 C C . ASP A 1 90 ? -5.024 -6.024 -7.339 1.00 89.88 90 ASP A C 1
ATOM 733 O O . ASP A 1 90 ? -4.633 -6.223 -6.188 1.00 89.88 90 ASP A O 1
ATOM 737 N N . ALA A 1 91 ? -5.956 -5.123 -7.632 1.00 86.31 91 ALA A N 1
ATOM 738 C CA . ALA A 1 91 ? -6.710 -4.364 -6.652 1.00 86.31 91 ALA A CA 1
ATOM 739 C C . ALA A 1 91 ? -8.165 -4.343 -7.112 1.00 86.31 91 ALA A C 1
ATOM 741 O O . ALA A 1 91 ? -8.474 -3.858 -8.203 1.00 86.31 91 ALA A O 1
ATOM 742 N N . THR A 1 92 ? -9.054 -4.855 -6.264 1.00 85.69 92 THR A N 1
ATOM 743 C CA . THR A 1 92 ? -10.465 -5.041 -6.599 1.00 85.69 92 THR A CA 1
ATOM 744 C C . THR A 1 92 ? -11.352 -4.204 -5.687 1.00 85.69 92 THR A C 1
ATOM 746 O O . THR A 1 92 ? -11.208 -4.202 -4.463 1.00 85.69 92 THR A O 1
ATOM 749 N N . LEU A 1 93 ? -12.296 -3.489 -6.300 1.00 81.19 93 LEU A N 1
ATOM 750 C CA . LEU A 1 93 ? -13.430 -2.905 -5.596 1.00 81.19 93 LEU A CA 1
ATOM 751 C C . LEU A 1 93 ? -14.422 -4.022 -5.290 1.00 81.19 93 LEU A C 1
ATOM 753 O O . LEU A 1 93 ? -15.053 -4.566 -6.191 1.00 81.19 93 LEU A O 1
ATOM 757 N N . GLU A 1 94 ? -14.589 -4.350 -4.017 1.00 68.75 94 GLU A N 1
ATOM 758 C CA . GLU A 1 94 ? -15.672 -5.232 -3.599 1.00 68.75 94 GLU A CA 1
ATOM 759 C C . GLU A 1 94 ? -17.014 -4.493 -3.714 1.00 68.75 94 GLU A C 1
ATOM 761 O O . GLU A 1 94 ? -17.410 -3.721 -2.828 1.00 68.75 94 GLU A O 1
ATOM 766 N N . VAL A 1 95 ? -17.722 -4.726 -4.817 1.00 58.97 95 VAL A N 1
ATOM 767 C CA . VAL A 1 95 ? -19.120 -4.320 -4.983 1.00 58.97 95 VAL A CA 1
ATOM 768 C C . VAL A 1 95 ? -19.989 -5.336 -4.237 1.00 58.97 95 VAL A C 1
ATOM 770 O O . VAL A 1 95 ? -19.804 -6.539 -4.399 1.00 58.97 95 VAL A O 1
ATOM 773 N N . LYS A 1 96 ? -20.862 -4.842 -3.353 1.00 53.28 96 LYS A N 1
ATOM 774 C CA . LYS A 1 96 ? -21.876 -5.669 -2.684 1.00 53.28 96 LYS A CA 1
ATOM 775 C C . LYS A 1 96 ? -23.015 -5.987 -3.640 1.00 53.28 96 LYS A C 1
ATOM 777 O O . LYS A 1 96 ? -23.365 -5.072 -4.417 1.00 53.28 96 LYS A O 1
#

Sequence (96 aa):
MPTVYPGYKVKGIIRQYAHLIVNLERQTPSGFPNDIKSVYLEITLLDNLSLRLWFADSTNNTINKRYEPPIPQINLPDFPAVYDPVYIVDATLEVK

Foldseek 3Di:
DPPCPPAWAWDDWDDDQQKIWTKTAGDDDPPDPPDQGIKIWIWGNQEQEDIDTDIFRDDPNDGDDDDDPDDPDDPGPPHYPHDHHPDDDDDDHDDD

pLDDT: mean 85.49, std 11.3, range [53.25, 96.19]

Organism: NCBI:txid334625

Radius of gyration: 15.42 Å; chains: 1; bounding box: 40×31×40 Å